Protein AF-A0A6J7D838-F1 (afdb_monomer_lite)

Foldseek 3Di:
DVQVVLCPLLPPQWRKDKDWDWDDPDPPDDTDIDIDIDTDDDWDPVCVVVVNPDDVVNVVSVVSSVVSCVVCVCVVVVD

Radius of gyration: 16.45 Å; chains: 1; bounding box: 36×21×45 Å

Organism: NCBI:txid449393

Secondary structure (DSSP, 8-state):
-HHHHHHHHSTTTS-EEEEEEEE-SSTTSPPEEEEEEEE-----HHHHHHT-SS-HHHHHHHHHHHHHHHHHHHHHH--

Structure (mmCIF, N/CA/C/O backbone):
data_AF-A0A6J7D838-F1
#
_entry.id   AF-A0A6J7D838-F1
#
loop_
_atom_site.group_PDB
_atom_site.id
_atom_site.type_symbol
_atom_site.label_atom_id
_atom_site.label_alt_id
_atom_site.label_comp_id
_atom_site.label_asym_id
_atom_site.label_entity_id
_atom_site.label_seq_id
_atom_site.pdbx_PDB_ins_code
_atom_site.Cartn_x
_atom_site.Cartn_y
_atom_site.Cartn_z
_atom_site.occupancy
_atom_site.B_iso_or_equiv
_atom_si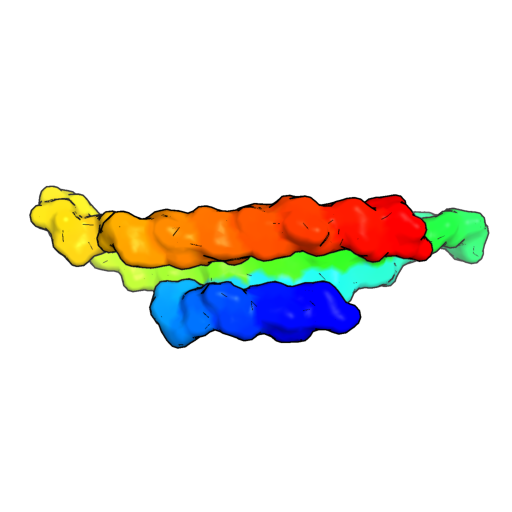te.auth_seq_id
_atom_site.auth_comp_id
_atom_site.auth_asym_id
_atom_site.auth_atom_id
_atom_site.pdbx_PDB_model_num
ATOM 1 N N . MET A 1 1 ? 1.548 0.346 -16.715 1.00 68.31 1 MET A N 1
ATOM 2 C CA . MET A 1 1 ? 0.184 -0.123 -16.366 1.00 68.31 1 MET A CA 1
ATOM 3 C C . MET A 1 1 ? 0.072 -0.499 -14.888 1.00 68.31 1 MET A C 1
ATOM 5 O O . MET A 1 1 ? -0.867 -0.052 -14.245 1.00 68.31 1 MET A O 1
ATOM 9 N N . LEU A 1 2 ? 1.071 -1.197 -14.326 1.00 78.81 2 LEU A N 1
ATOM 10 C CA . LEU A 1 2 ? 1.121 -1.613 -12.915 1.00 78.81 2 LEU A CA 1
ATOM 11 C C . LEU A 1 2 ? 0.808 -0.503 -11.891 1.00 78.81 2 LEU A C 1
ATOM 13 O O . LEU A 1 2 ? 0.030 -0.730 -10.975 1.00 78.81 2 LEU A O 1
ATOM 17 N N . ALA A 1 3 ? 1.362 0.705 -12.057 1.00 78.06 3 ALA A N 1
ATOM 18 C CA . ALA A 1 3 ? 1.119 1.816 -11.130 1.00 78.06 3 ALA A CA 1
ATOM 19 C C . ALA A 1 3 ? -0.366 2.225 -11.053 1.00 78.06 3 ALA A C 1
ATOM 21 O O . ALA A 1 3 ? -0.896 2.475 -9.973 1.00 78.06 3 ALA A O 1
ATOM 22 N N . THR A 1 4 ? -1.048 2.254 -12.201 1.00 79.56 4 THR A N 1
ATOM 23 C CA . THR A 1 4 ? -2.470 2.606 -12.299 1.00 79.56 4 THR A CA 1
ATOM 24 C C . THR A 1 4 ? -3.362 1.499 -11.743 1.00 79.56 4 THR A C 1
ATOM 26 O O . THR A 1 4 ? -4.331 1.792 -11.051 1.00 79.56 4 THR A O 1
ATOM 29 N N . GLU A 1 5 ? -3.024 0.233 -12.005 1.00 83.62 5 GLU A N 1
ATOM 30 C CA . GLU A 1 5 ? -3.744 -0.912 -11.436 1.00 83.62 5 GLU A CA 1
ATOM 31 C C . GLU A 1 5 ? -3.623 -0.935 -9.910 1.00 83.62 5 GLU A C 1
ATOM 33 O O . GLU A 1 5 ? -4.623 -1.086 -9.210 1.00 83.62 5 GLU A O 1
ATOM 38 N N . LEU A 1 6 ? -2.411 -0.710 -9.395 1.00 84.06 6 LEU A N 1
ATOM 39 C CA . LEU A 1 6 ? -2.123 -0.724 -7.966 1.00 84.06 6 LEU A CA 1
ATOM 40 C C . LEU A 1 6 ? -2.876 0.371 -7.202 1.00 84.06 6 LEU A C 1
ATOM 42 O O . LEU A 1 6 ? -3.368 0.112 -6.104 1.00 84.06 6 LEU A O 1
ATOM 46 N N . ALA A 1 7 ? -3.011 1.567 -7.783 1.00 81.25 7 ALA A N 1
ATOM 47 C CA . ALA A 1 7 ? -3.739 2.672 -7.161 1.00 81.25 7 ALA A CA 1
ATOM 48 C C . ALA A 1 7 ? -5.210 2.313 -6.857 1.00 81.25 7 ALA A C 1
ATOM 50 O O . ALA A 1 7 ? -5.784 2.820 -5.896 1.00 81.25 7 ALA A O 1
ATOM 51 N N . GLY A 1 8 ? -5.807 1.401 -7.634 1.00 82.38 8 GLY A N 1
ATOM 52 C CA . GLY A 1 8 ? -7.178 0.929 -7.432 1.00 82.38 8 GLY A CA 1
ATOM 53 C C . GLY A 1 8 ? -7.346 -0.159 -6.364 1.00 82.38 8 GLY A C 1
ATOM 54 O O . GLY A 1 8 ? -8.466 -0.383 -5.909 1.00 82.38 8 GLY A O 1
ATOM 55 N N . VAL A 1 9 ? -6.270 -0.828 -5.932 1.00 87.69 9 VAL A N 1
ATOM 56 C CA . VAL A 1 9 ? -6.353 -1.994 -5.025 1.00 87.69 9 VAL A CA 1
ATOM 57 C C . VAL A 1 9 ? -6.683 -1.589 -3.584 1.00 87.69 9 VAL A C 1
ATOM 59 O O . VAL A 1 9 ? -7.360 -2.327 -2.872 1.00 87.69 9 VAL A O 1
ATOM 62 N N . GLY A 1 10 ? -6.234 -0.410 -3.149 1.00 80.31 10 GLY A N 1
ATOM 63 C CA . GLY A 1 10 ? -6.479 0.096 -1.794 1.00 80.31 10 GLY A CA 1
ATOM 64 C C . GLY A 1 10 ? -7.933 0.513 -1.537 1.00 80.31 10 GLY A C 1
ATOM 65 O O . GLY A 1 10 ? -8.400 0.500 -0.401 1.00 80.31 10 GLY A O 1
ATOM 66 N N . GLY A 1 11 ? -8.708 0.834 -2.573 1.00 83.44 11 GLY A N 1
ATOM 67 C CA . GLY A 1 11 ? -10.078 1.323 -2.392 1.00 83.44 11 GLY A CA 1
ATOM 68 C C . GLY A 1 11 ? -10.164 2.608 -1.537 1.00 83.44 11 GLY A C 1
ATOM 69 O O . GLY A 1 11 ? -9.152 3.256 -1.274 1.00 83.44 11 GLY A O 1
ATOM 70 N N . PRO A 1 12 ? -11.370 3.006 -1.094 1.00 81.50 12 PRO A N 1
ATOM 71 C CA . PRO A 1 12 ? -11.577 4.293 -0.418 1.00 81.50 12 PRO A CA 1
ATOM 72 C C . PRO A 1 12 ? -10.964 4.360 0.989 1.00 81.50 12 PRO A C 1
ATOM 74 O O . PRO A 1 12 ? -10.590 5.436 1.443 1.00 81.50 12 PRO A O 1
ATOM 77 N N . ASP A 1 13 ? -10.840 3.214 1.662 1.00 83.38 13 ASP A N 1
ATOM 78 C CA . ASP A 1 13 ? -10.379 3.133 3.057 1.00 83.38 13 ASP A CA 1
ATOM 79 C C . ASP A 1 13 ? -8.852 3.043 3.187 1.00 83.38 13 ASP A C 1
ATOM 81 O O . ASP A 1 13 ? -8.324 3.116 4.291 1.00 83.38 13 ASP A O 1
ATOM 85 N N . LEU A 1 14 ? -8.131 2.861 2.075 1.00 87.44 14 LEU A N 1
ATOM 86 C CA . LEU A 1 14 ? -6.669 2.852 2.033 1.00 87.44 14 LEU A CA 1
ATOM 87 C C . LEU A 1 14 ? -6.212 3.675 0.819 1.00 87.44 14 LEU A C 1
ATOM 89 O O . LEU A 1 14 ? -5.953 3.104 -0.243 1.00 87.44 14 LEU A O 1
ATOM 93 N N . PRO A 1 15 ? -6.135 5.013 0.946 1.00 87.44 15 PRO A N 1
ATOM 94 C CA . PRO A 1 15 ? -5.743 5.877 -0.158 1.00 87.44 15 PRO A CA 1
ATOM 95 C C . PRO A 1 15 ? -4.271 5.631 -0.506 1.00 87.44 15 PRO A C 1
ATOM 97 O O . PRO A 1 15 ? -3.370 5.959 0.269 1.00 87.44 15 PRO A O 1
ATOM 100 N N . LEU A 1 16 ? -4.042 5.018 -1.668 1.00 90.50 16 LEU A N 1
ATOM 101 C CA . LEU A 1 16 ? -2.713 4.705 -2.180 1.00 90.50 16 LEU A CA 1
ATOM 102 C C . LEU A 1 16 ? -2.214 5.808 -3.110 1.00 90.50 16 LEU A C 1
ATOM 104 O O . LEU A 1 16 ? -2.827 6.114 -4.131 1.00 90.50 16 LEU A O 1
ATOM 108 N N . GLU A 1 17 ? -1.039 6.331 -2.794 1.00 89.12 17 GL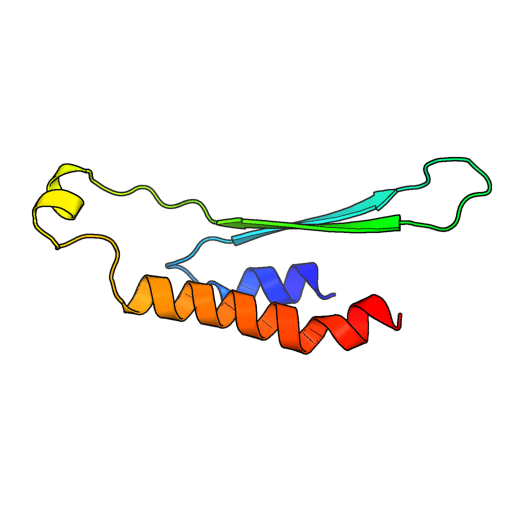U A N 1
ATOM 109 C CA . GLU A 1 17 ? -0.217 7.127 -3.689 1.00 89.12 17 GLU A CA 1
ATOM 110 C C . GLU A 1 17 ? 0.798 6.211 -4.369 1.00 89.12 17 GLU A C 1
ATOM 112 O O . GLU A 1 17 ? 1.630 5.573 -3.714 1.00 89.12 17 GLU A O 1
ATOM 117 N N . VAL A 1 18 ? 0.725 6.144 -5.698 1.00 89.62 18 VAL A N 1
ATOM 118 C CA . VAL A 1 18 ? 1.604 5.302 -6.508 1.00 89.62 18 VAL A CA 1
ATOM 119 C C . VAL A 1 18 ? 2.299 6.155 -7.556 1.00 89.62 18 VAL A C 1
ATOM 121 O O . VAL A 1 18 ? 1.646 6.840 -8.342 1.00 89.62 18 VAL A O 1
ATOM 124 N N . SER A 1 19 ? 3.626 6.093 -7.590 1.00 87.94 19 SER A N 1
ATOM 125 C CA . SER A 1 19 ? 4.440 6.769 -8.600 1.00 87.94 19 SER A CA 1
ATOM 126 C C . SER A 1 19 ? 5.474 5.808 -9.168 1.00 87.94 19 SER A C 1
ATOM 128 O O . SER A 1 19 ? 6.151 5.121 -8.404 1.00 87.94 19 SER A O 1
ATOM 130 N N . ALA A 1 20 ? 5.614 5.791 -10.490 1.00 86.94 20 ALA A N 1
ATOM 131 C CA . ALA A 1 20 ? 6.675 5.075 -11.186 1.00 86.94 20 ALA A CA 1
ATOM 132 C C . ALA A 1 20 ? 7.630 6.086 -11.825 1.00 86.94 20 ALA A C 1
ATOM 134 O O . ALA A 1 20 ? 7.174 7.089 -12.380 1.00 86.94 20 ALA A O 1
ATOM 135 N N . ILE A 1 21 ? 8.931 5.841 -11.711 1.00 86.19 21 ILE A N 1
ATOM 136 C CA . ILE A 1 21 ? 9.982 6.702 -12.254 1.00 86.19 21 ILE A CA 1
ATOM 137 C C . ILE A 1 21 ? 10.981 5.820 -12.989 1.00 86.19 21 ILE A C 1
ATOM 139 O O . ILE A 1 21 ? 11.526 4.899 -12.385 1.00 86.19 21 ILE A O 1
ATOM 143 N N . ASP A 1 22 ? 11.250 6.151 -14.248 1.00 85.25 22 ASP A N 1
ATOM 144 C CA . ASP A 1 22 ? 12.378 5.609 -14.999 1.00 85.25 22 ASP A CA 1
ATOM 145 C C . ASP A 1 22 ? 13.562 6.570 -14.876 1.00 85.25 22 ASP A C 1
ATOM 147 O O . ASP A 1 22 ? 13.444 7.764 -15.179 1.00 85.25 22 ASP A O 1
ATOM 151 N N . SER A 1 23 ? 14.698 6.070 -14.402 1.00 83.69 23 SER A N 1
ATOM 152 C CA . SER A 1 23 ? 15.931 6.842 -14.265 1.00 83.69 23 SER A CA 1
ATOM 153 C C . SER A 1 23 ? 17.059 6.266 -15.107 1.00 83.69 23 SER A C 1
ATOM 155 O O . SER A 1 23 ? 17.174 5.057 -15.274 1.00 83.69 23 SER A O 1
ATOM 157 N N . TYR A 1 24 ? 17.919 7.161 -15.597 1.00 85.50 24 TYR A N 1
ATOM 158 C CA . TYR A 1 24 ? 19.136 6.835 -16.336 1.00 85.50 24 TYR A CA 1
ATOM 159 C C . TYR A 1 24 ? 20.322 7.418 -15.562 1.00 85.50 24 TYR A C 1
ATOM 161 O O . TYR A 1 24 ? 20.558 8.628 -15.651 1.00 85.50 24 TYR A O 1
ATOM 169 N N . PRO A 1 25 ? 21.031 6.608 -14.756 1.00 79.38 25 PRO A N 1
ATOM 170 C CA . PRO A 1 25 ? 22.135 7.096 -13.929 1.00 79.38 25 PRO A CA 1
ATOM 171 C C . PRO A 1 25 ? 23.257 7.734 -14.766 1.00 79.38 25 PRO A C 1
ATOM 173 O O . PRO A 1 25 ? 23.835 8.747 -14.363 1.00 79.38 25 PRO A O 1
ATOM 176 N N . ALA A 1 26 ? 23.498 7.206 -15.970 1.00 84.75 26 ALA A N 1
ATOM 177 C CA . ALA A 1 26 ? 24.327 7.804 -17.010 1.00 84.75 26 ALA A CA 1
ATOM 178 C C . ALA A 1 26 ? 23.680 7.673 -18.402 1.00 84.75 26 ALA A C 1
ATOM 180 O O . ALA A 1 26 ? 22.789 6.858 -18.625 1.00 84.75 26 ALA A O 1
ATOM 181 N N . ALA A 1 27 ? 24.166 8.454 -19.376 1.00 79.00 27 ALA A N 1
ATOM 182 C CA . ALA A 1 27 ? 23.614 8.499 -20.739 1.00 79.00 27 ALA A CA 1
ATOM 183 C C . ALA A 1 27 ? 23.687 7.163 -21.507 1.00 79.00 27 ALA A C 1
ATOM 185 O O . ALA A 1 27 ? 23.003 6.999 -22.514 1.00 79.00 27 ALA A O 1
ATOM 186 N N . THR A 1 28 ? 24.533 6.235 -21.060 1.00 83.50 28 THR A N 1
ATOM 187 C CA . THR A 1 28 ? 24.716 4.905 -21.656 1.00 83.50 28 THR A CA 1
ATOM 188 C C . THR A 1 28 ? 24.177 3.774 -20.785 1.00 83.50 28 THR A C 1
ATOM 190 O O . THR A 1 28 ? 24.267 2.620 -21.200 1.00 83.50 28 THR A O 1
ATOM 193 N N . ASP A 1 29 ? 23.664 4.078 -19.590 1.00 81.88 29 ASP A N 1
ATOM 194 C CA . ASP A 1 29 ? 23.147 3.057 -18.682 1.00 81.88 29 ASP A CA 1
ATOM 195 C C . ASP A 1 29 ? 21.776 2.554 -19.130 1.00 81.88 29 ASP A C 1
ATOM 197 O O . ASP A 1 29 ? 21.007 3.247 -19.805 1.00 81.88 29 ASP A O 1
ATOM 201 N N . ALA A 1 30 ? 21.479 1.318 -18.734 1.00 79.88 30 ALA A N 1
ATOM 202 C CA . ALA A 1 30 ? 20.151 0.755 -18.889 1.00 79.88 30 ALA A CA 1
ATOM 203 C C . ALA A 1 30 ? 19.134 1.549 -18.041 1.00 79.88 30 ALA A C 1
ATOM 205 O O . ALA A 1 30 ? 19.496 2.064 -16.979 1.00 79.88 30 ALA A O 1
ATOM 206 N N . PRO A 1 31 ? 17.871 1.659 -18.491 1.00 80.94 31 PRO A N 1
ATOM 207 C CA . PRO A 1 31 ? 16.819 2.286 -17.702 1.00 80.94 31 PRO A CA 1
ATOM 208 C C . PRO A 1 31 ? 16.600 1.527 -16.391 1.00 80.94 31 PRO A C 1
ATOM 210 O O . PRO A 1 31 ? 16.407 0.312 -16.394 1.00 80.94 31 PRO A O 1
ATOM 213 N N . GLU A 1 32 ? 16.578 2.254 -15.279 1.00 85.69 32 GLU A N 1
ATOM 214 C CA . GLU A 1 32 ? 16.132 1.742 -13.987 1.00 85.69 32 GLU A CA 1
ATOM 215 C C . GLU A 1 32 ? 14.699 2.202 -13.731 1.00 85.69 32 GLU A C 1
ATOM 217 O O . GLU A 1 32 ? 14.446 3.394 -13.557 1.00 85.69 32 GLU A O 1
ATOM 222 N N . THR A 1 33 ? 13.758 1.263 -13.675 1.00 84.44 33 THR A N 1
ATOM 223 C CA . THR A 1 33 ? 12.378 1.559 -13.282 1.00 84.44 33 THR A CA 1
ATOM 224 C C . THR A 1 33 ? 12.227 1.395 -11.774 1.00 84.44 33 THR A C 1
ATOM 226 O O . THR A 1 33 ? 12.476 0.329 -11.214 1.00 84.44 33 THR A O 1
ATOM 229 N N . SER A 1 34 ? 11.760 2.440 -11.100 1.00 87.19 34 SER A N 1
ATOM 230 C CA . SER A 1 34 ? 11.461 2.435 -9.668 1.00 87.19 34 SER A CA 1
ATOM 231 C C . SER A 1 34 ? 9.972 2.671 -9.426 1.00 87.19 34 SER A C 1
ATOM 233 O O . SER A 1 34 ? 9.355 3.547 -10.034 1.00 87.19 34 SER A O 1
ATOM 235 N N . LEU A 1 35 ? 9.378 1.884 -8.526 1.00 87.94 35 LEU A N 1
ATOM 236 C CA . LEU A 1 35 ? 7.977 2.006 -8.123 1.00 87.94 35 LEU A CA 1
ATOM 237 C C . LEU A 1 35 ? 7.902 2.394 -6.646 1.00 87.94 35 LEU A C 1
ATOM 239 O O . LEU A 1 35 ? 8.380 1.669 -5.774 1.00 87.94 35 LEU A O 1
ATOM 243 N N . ARG A 1 36 ? 7.261 3.525 -6.355 1.00 89.31 36 ARG A N 1
ATOM 244 C CA . ARG A 1 36 ? 7.003 3.994 -4.992 1.00 89.31 36 ARG A CA 1
ATOM 245 C C . ARG A 1 36 ? 5.519 3.877 -4.684 1.00 89.31 36 ARG A C 1
ATOM 247 O O . ARG A 1 36 ? 4.684 4.352 -5.451 1.00 89.31 36 ARG A O 1
ATOM 254 N N . VAL A 1 37 ? 5.219 3.259 -3.546 1.00 90.12 37 VAL A N 1
ATOM 255 C CA . VAL A 1 37 ? 3.860 2.981 -3.073 1.00 90.12 37 VAL A CA 1
ATOM 256 C C . VAL A 1 37 ? 3.759 3.464 -1.637 1.00 90.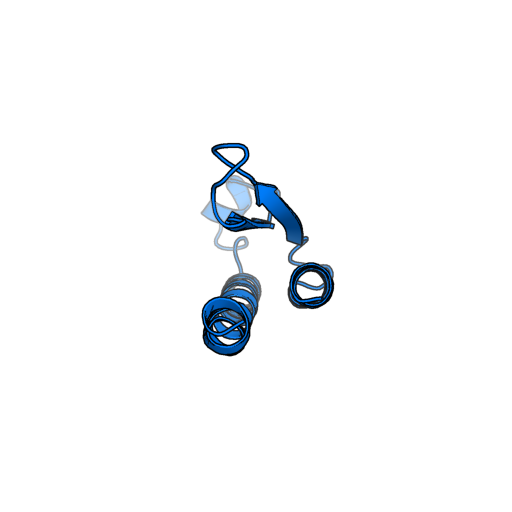12 37 VAL A C 1
ATOM 258 O O . VAL A 1 37 ? 4.507 2.997 -0.777 1.00 90.12 37 VAL A O 1
ATOM 261 N N . VAL A 1 38 ? 2.871 4.416 -1.374 1.00 91.50 38 VAL A N 1
ATOM 262 C CA . VAL A 1 38 ? 2.664 4.980 -0.037 1.00 91.50 38 VAL A CA 1
ATOM 263 C C . VAL A 1 38 ? 1.174 5.057 0.248 1.00 91.50 38 VAL A C 1
ATOM 265 O O . VAL A 1 38 ? 0.407 5.509 -0.589 1.00 91.50 38 VAL A O 1
ATOM 268 N N . ALA A 1 39 ? 0.766 4.639 1.442 1.00 90.12 39 ALA A N 1
ATOM 269 C CA . ALA A 1 39 ? -0.567 4.901 1.969 1.00 90.12 39 ALA A CA 1
ATOM 270 C C . ALA A 1 39 ? -0.435 5.786 3.208 1.00 90.12 39 ALA A C 1
ATOM 272 O O . ALA A 1 39 ? 0.460 5.561 4.026 1.00 90.12 39 ALA A O 1
ATOM 273 N N . SER A 1 40 ? -1.321 6.769 3.365 1.00 88.75 40 SER A N 1
ATOM 274 C CA . SER A 1 40 ? -1.364 7.605 4.567 1.00 88.75 40 SER A CA 1
ATOM 275 C C . SER A 1 40 ? -2.762 7.600 5.178 1.00 88.75 40 SER A C 1
ATOM 277 O O . SER A 1 40 ? -3.763 7.752 4.484 1.00 88.75 40 SER A O 1
ATOM 279 N N . LEU A 1 41 ? -2.827 7.385 6.492 1.00 88.25 41 LEU A N 1
ATOM 280 C CA . LEU A 1 41 ? -4.069 7.313 7.257 1.00 88.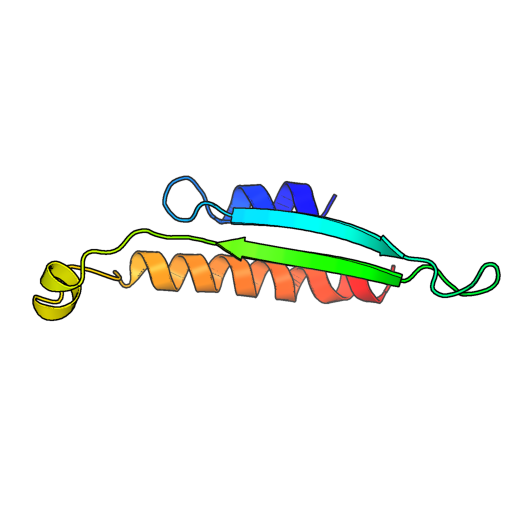25 41 LEU A CA 1
ATOM 281 C C . LEU A 1 41 ? -3.938 8.177 8.504 1.00 88.25 41 LEU A C 1
ATOM 283 O O . LEU A 1 41 ? -2.951 8.086 9.234 1.00 88.25 41 LEU A O 1
ATOM 287 N N . SER A 1 42 ? -4.947 9.008 8.748 1.00 87.75 42 SER A N 1
ATOM 288 C CA . SER A 1 42 ? -5.032 9.809 9.967 1.00 87.75 42 SER A CA 1
ATOM 289 C C . SER A 1 42 ? -5.776 9.016 11.031 1.00 87.75 42 SER A C 1
ATOM 291 O O . SER A 1 42 ? -6.961 8.742 10.871 1.00 87.75 42 SER A O 1
ATOM 293 N N . LEU A 1 43 ? -5.080 8.657 12.109 1.00 88.44 43 LEU A N 1
ATOM 294 C CA . LEU A 1 43 ? -5.615 7.830 13.190 1.00 88.44 43 LEU A CA 1
ATOM 295 C C . LEU A 1 43 ? -5.591 8.593 14.518 1.00 88.44 43 LEU A C 1
ATOM 297 O O . LEU A 1 43 ? -4.640 9.322 14.814 1.00 88.44 43 LEU A O 1
ATOM 301 N N . SER A 1 44 ? -6.617 8.409 15.349 1.00 89.94 44 SER A N 1
ATOM 302 C CA . SER A 1 44 ? -6.660 9.020 16.680 1.00 89.94 44 SER A CA 1
ATOM 303 C C . SER A 1 44 ? -5.886 8.179 17.693 1.00 89.94 44 SER A C 1
ATOM 305 O O . SER A 1 44 ? -6.242 7.034 17.966 1.00 89.94 44 SER A O 1
ATOM 307 N N . LEU A 1 45 ? -4.877 8.768 18.345 1.00 89.00 45 LEU A N 1
ATOM 308 C CA . LEU A 1 45 ? -4.133 8.091 19.417 1.00 89.00 45 LEU A CA 1
ATOM 309 C C . LEU A 1 45 ? -5.035 7.680 20.596 1.00 89.00 45 LEU A C 1
ATOM 311 O O . LEU A 1 45 ? -4.779 6.667 21.249 1.00 89.00 45 LEU A O 1
ATOM 315 N N . LEU A 1 46 ? -6.104 8.441 20.862 1.00 92.88 46 LEU A N 1
ATOM 316 C CA . LEU A 1 46 ? -7.082 8.102 21.899 1.00 92.88 46 LEU A CA 1
ATOM 317 C C . LEU A 1 46 ? -7.888 6.855 21.518 1.00 92.88 46 LEU A C 1
ATOM 319 O O . LEU A 1 46 ? -8.116 5.998 22.372 1.00 92.88 46 LEU A O 1
ATOM 323 N N . ASN A 1 47 ? -8.258 6.717 20.243 1.00 88.50 47 ASN A N 1
ATOM 324 C CA . ASN A 1 47 ? -8.978 5.543 19.751 1.00 88.50 47 ASN A CA 1
ATOM 325 C C . ASN A 1 47 ? -8.070 4.313 19.667 1.00 88.50 47 ASN A C 1
ATOM 327 O O . ASN A 1 47 ? -8.517 3.224 20.015 1.00 88.50 47 ASN A O 1
ATOM 331 N N . ILE A 1 48 ? -6.792 4.483 19.296 1.00 87.50 48 ILE A N 1
ATOM 332 C CA . ILE A 1 48 ? -5.787 3.404 19.352 1.00 87.50 48 ILE A CA 1
ATOM 333 C C . ILE A 1 48 ? -5.693 2.867 20.778 1.00 87.50 48 ILE A C 1
ATOM 335 O O . ILE A 1 48 ? -5.766 1.661 20.998 1.00 87.50 48 ILE A O 1
ATOM 339 N N . ARG A 1 49 ? -5.599 3.760 21.771 1.00 86.00 49 ARG A N 1
ATOM 340 C CA . ARG A 1 49 ? -5.570 3.364 23.184 1.00 86.00 49 ARG A CA 1
ATOM 341 C C . ARG A 1 49 ? -6.857 2.669 23.633 1.00 86.00 49 ARG A C 1
ATOM 343 O O . ARG A 1 49 ? -6.792 1.803 24.499 1.00 86.00 49 ARG A O 1
ATOM 350 N N . ALA A 1 50 ? -8.000 3.042 23.068 1.00 89.69 50 ALA A N 1
ATOM 351 C CA . ALA A 1 50 ? -9.276 2.381 23.323 1.00 89.69 50 ALA A CA 1
ATOM 352 C C . ALA A 1 50 ? -9.444 1.050 22.560 1.00 89.69 50 ALA A C 1
ATOM 354 O O . ALA A 1 50 ? -10.419 0.349 22.808 1.00 89.69 50 ALA A O 1
ATOM 355 N N . GLY A 1 51 ? -8.522 0.694 21.654 1.00 84.06 51 GLY A N 1
ATOM 356 C CA . GLY A 1 51 ? -8.620 -0.496 20.801 1.00 84.06 51 GLY A CA 1
ATOM 357 C C . GLY A 1 51 ? -9.626 -0.367 19.651 1.00 84.06 51 GLY A C 1
ATOM 358 O O . GLY A 1 51 ? -9.990 -1.370 19.049 1.00 84.06 51 GLY A O 1
ATOM 359 N N . ASN A 1 52 ? -10.074 0.853 19.348 1.00 85.19 52 ASN A N 1
ATOM 360 C CA . ASN A 1 52 ? -11.108 1.139 18.346 1.00 85.19 52 ASN A CA 1
ATOM 361 C C . ASN A 1 52 ? -10.531 1.632 17.010 1.00 85.19 52 ASN A C 1
ATOM 363 O O . ASN A 1 52 ? -11.275 2.061 16.135 1.00 85.19 52 ASN A O 1
ATOM 367 N N . GLU A 1 53 ? -9.209 1.627 16.872 1.00 83.88 53 GLU A N 1
ATOM 368 C CA . GLU A 1 53 ? -8.480 2.151 15.721 1.00 83.88 53 GLU A CA 1
ATOM 369 C C . GLU A 1 53 ? -7.524 1.074 15.202 1.00 83.88 53 GLU A C 1
ATOM 371 O O . GLU A 1 53 ? -7.061 0.245 15.985 1.00 83.88 53 GLU A O 1
ATOM 376 N N . VAL A 1 54 ? -7.200 1.108 13.905 1.00 80.44 54 VAL A N 1
ATOM 377 C CA . VAL A 1 54 ? -6.471 0.033 13.200 1.00 80.44 54 VAL A CA 1
ATOM 378 C C . VAL A 1 54 ? -7.247 -1.286 13.247 1.00 80.44 54 VAL A C 1
ATOM 380 O O . VAL A 1 54 ? -6.945 -2.208 14.003 1.00 80.44 54 VAL A O 1
ATOM 383 N N . THR A 1 55 ? -8.279 -1.378 12.414 1.00 83.62 55 THR A N 1
ATOM 384 C CA . THR A 1 55 ? -9.089 -2.592 12.296 1.00 83.62 55 THR A CA 1
ATOM 385 C C . THR A 1 55 ? -8.323 -3.709 11.587 1.00 83.62 55 THR A C 1
ATOM 387 O O . THR A 1 55 ? -7.418 -3.464 10.786 1.00 83.62 55 THR A O 1
ATOM 390 N N . CYS A 1 56 ? -8.721 -4.960 11.838 1.00 87.94 56 CYS A N 1
ATOM 391 C CA . CYS A 1 56 ? -8.205 -6.096 11.067 1.00 87.94 56 CYS A CA 1
ATOM 392 C C . CYS A 1 56 ? -8.484 -5.920 9.566 1.00 87.94 56 CYS A C 1
ATOM 394 O O . CYS A 1 56 ? -7.616 -6.208 8.757 1.00 87.94 56 CYS A O 1
ATOM 396 N N . GLU A 1 57 ? -9.629 -5.334 9.203 1.00 88.44 57 GLU A N 1
ATOM 397 C CA . GLU A 1 57 ? -9.993 -5.045 7.810 1.00 88.44 57 GLU A CA 1
ATOM 398 C C . GLU A 1 57 ? -8.980 -4.129 7.109 1.00 88.44 57 GLU A C 1
ATOM 400 O O . GLU A 1 57 ? -8.640 -4.347 5.944 1.00 88.44 57 GLU A O 1
ATOM 405 N N . LEU A 1 58 ? -8.459 -3.121 7.819 1.00 88.12 58 LEU A N 1
ATOM 406 C CA . LEU A 1 58 ? -7.417 -2.244 7.292 1.00 88.12 58 LEU A CA 1
ATOM 407 C C . LEU A 1 58 ? -6.115 -3.018 7.043 1.00 88.12 58 LEU A C 1
ATOM 409 O O . LEU A 1 58 ? -5.482 -2.856 5.999 1.00 88.12 58 LEU A O 1
ATOM 413 N N . LEU A 1 59 ? -5.726 -3.883 7.981 1.00 89.75 59 LEU A N 1
ATOM 414 C CA . LEU A 1 59 ? -4.528 -4.717 7.850 1.00 89.75 59 LEU A CA 1
ATOM 415 C C . LEU A 1 59 ? -4.674 -5.754 6.728 1.00 89.75 59 LEU A C 1
ATOM 417 O O . LEU A 1 59 ? -3.740 -5.946 5.949 1.00 89.75 59 LEU A O 1
ATOM 421 N N . ASP A 1 60 ? -5.849 -6.367 6.593 1.00 92.12 60 ASP A N 1
ATOM 422 C CA . ASP A 1 60 ? -6.176 -7.305 5.515 1.00 92.12 60 ASP A CA 1
ATOM 423 C C . ASP A 1 60 ? -6.102 -6.628 4.146 1.00 92.12 60 ASP A C 1
ATOM 425 O O . ASP A 1 60 ? -5.635 -7.215 3.166 1.00 92.12 60 ASP A O 1
ATOM 429 N N . ARG A 1 61 ? -6.500 -5.358 4.077 1.00 90.38 61 ARG A N 1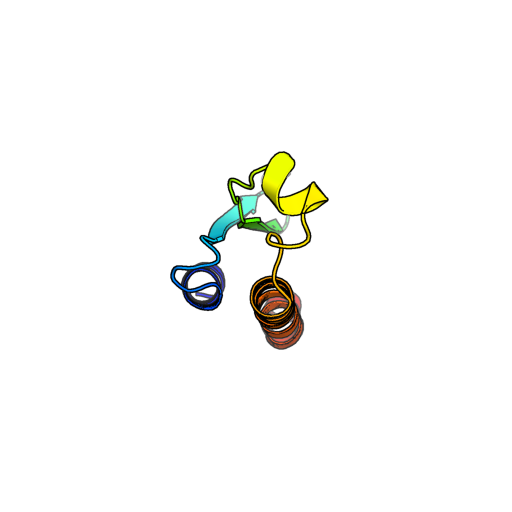
ATOM 430 C CA . ARG A 1 61 ? -6.398 -4.553 2.863 1.00 90.38 61 ARG A CA 1
ATOM 431 C C . ARG A 1 61 ? -4.954 -4.204 2.520 1.00 90.38 61 ARG A C 1
ATOM 433 O O . ARG A 1 61 ? -4.555 -4.390 1.371 1.00 90.38 61 ARG A O 1
ATOM 440 N N . CYS A 1 62 ? -4.146 -3.799 3.502 1.00 91.31 62 CYS A N 1
ATOM 441 C CA . CYS A 1 62 ? -2.698 -3.644 3.320 1.00 91.31 62 CYS A CA 1
ATOM 442 C C . CYS A 1 62 ? -2.063 -4.944 2.802 1.00 91.31 62 CYS A C 1
ATOM 444 O O . CYS A 1 62 ? -1.289 -4.922 1.844 1.00 91.31 62 CYS A O 1
ATOM 446 N N . LEU A 1 63 ? -2.447 -6.089 3.374 1.00 92.44 63 LEU A N 1
ATOM 447 C CA . LEU A 1 63 ? -1.996 -7.404 2.924 1.00 92.44 63 LEU A CA 1
ATOM 448 C C . LEU A 1 63 ? -2.446 -7.713 1.488 1.00 92.44 63 LEU A C 1
ATOM 450 O O . LEU A 1 63 ? -1.673 -8.283 0.717 1.00 92.44 63 LEU A O 1
ATOM 454 N N . GLY A 1 64 ? -3.666 -7.331 1.109 1.00 92.31 64 GLY A N 1
ATOM 455 C CA . GLY A 1 64 ? -4.169 -7.440 -0.261 1.00 92.31 64 GLY A CA 1
ATOM 456 C C . GLY A 1 64 ? -3.290 -6.690 -1.262 1.00 92.31 64 GLY A C 1
ATOM 457 O O . GLY A 1 64 ? -2.891 -7.263 -2.277 1.00 92.31 64 GLY A O 1
ATOM 458 N N . VAL A 1 65 ? -2.901 -5.455 -0.933 1.00 91.69 65 VAL A N 1
ATOM 459 C CA . VAL A 1 65 ? -1.971 -4.651 -1.743 1.00 91.69 65 VAL A CA 1
ATOM 460 C C . VAL A 1 65 ? -0.601 -5.329 -1.841 1.00 91.69 65 VAL A C 1
ATOM 462 O O . VAL A 1 65 ? -0.065 -5.468 -2.941 1.00 91.69 65 VAL A O 1
ATOM 465 N N . SER A 1 66 ? -0.046 -5.819 -0.726 1.00 92.00 66 SER A N 1
ATOM 466 C CA . SER A 1 66 ? 1.241 -6.534 -0.732 1.00 92.00 66 SER A CA 1
ATOM 467 C C . SER A 1 66 ? 1.201 -7.807 -1.580 1.00 92.00 66 SER A C 1
ATOM 469 O O . SER A 1 66 ? 2.132 -8.079 -2.335 1.00 92.00 66 SER A O 1
ATOM 471 N N . ARG A 1 67 ? 0.118 -8.587 -1.496 1.00 94.25 67 ARG A N 1
ATOM 472 C CA . ARG A 1 67 ? -0.063 -9.802 -2.306 1.00 94.25 67 ARG A CA 1
ATOM 473 C C . ARG A 1 67 ? -0.210 -9.485 -3.787 1.00 94.25 67 ARG A C 1
ATOM 475 O O . ARG A 1 67 ? 0.358 -10.201 -4.605 1.00 94.25 67 ARG A O 1
ATOM 482 N N . PHE A 1 68 ? -0.933 -8.420 -4.127 1.00 91.00 68 PHE A N 1
ATOM 483 C CA . PHE A 1 68 ? -1.046 -7.959 -5.507 1.00 91.00 68 PHE A CA 1
ATOM 484 C C . PHE A 1 68 ? 0.326 -7.574 -6.078 1.00 91.00 68 PHE A C 1
ATOM 486 O O . PHE A 1 68 ? 0.683 -8.034 -7.161 1.00 91.00 68 PHE A O 1
ATOM 493 N N . LEU A 1 69 ? 1.125 -6.810 -5.320 1.00 89.38 69 LEU A N 1
ATOM 494 C CA . LEU A 1 69 ? 2.495 -6.456 -5.705 1.00 89.38 69 LEU A CA 1
ATOM 495 C C . LEU A 1 69 ? 3.364 -7.693 -5.936 1.00 89.38 69 LEU A C 1
ATOM 497 O O . LEU A 1 69 ? 4.017 -7.795 -6.969 1.00 89.38 69 LEU A O 1
ATOM 501 N N . LEU A 1 70 ? 3.338 -8.652 -5.008 1.00 90.62 70 LEU A N 1
ATOM 502 C CA . LEU A 1 70 ? 4.099 -9.896 -5.140 1.00 90.62 70 LEU A CA 1
ATOM 503 C C . LEU A 1 70 ? 3.655 -10.726 -6.351 1.00 90.62 70 LEU A C 1
AT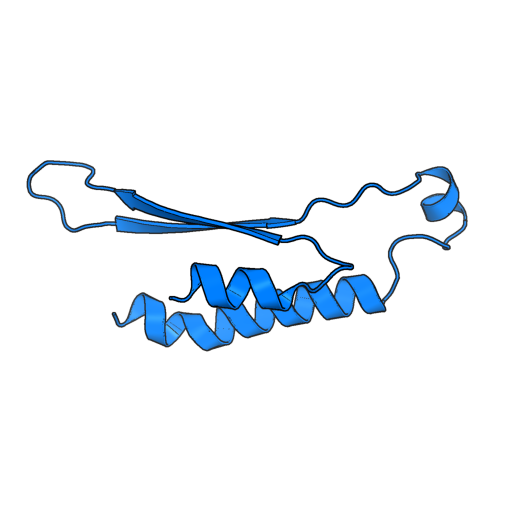OM 505 O O . LEU A 1 70 ? 4.498 -11.304 -7.029 1.00 90.62 70 LEU A O 1
ATOM 509 N N . GLY A 1 71 ? 2.355 -10.765 -6.650 1.00 91.19 71 GLY A N 1
ATOM 510 C CA . GLY A 1 71 ? 1.829 -11.468 -7.821 1.00 91.19 71 GLY A CA 1
ATOM 511 C C . GLY A 1 71 ? 2.242 -10.837 -9.152 1.00 91.19 71 GLY A C 1
ATOM 512 O O . GLY A 1 71 ? 2.355 -11.545 -10.146 1.00 91.19 71 GLY A O 1
ATOM 513 N N . LYS A 1 72 ? 2.491 -9.523 -9.169 1.00 88.50 72 LYS A N 1
ATOM 514 C CA . LYS A 1 72 ? 2.945 -8.770 -10.348 1.00 88.50 72 LYS A CA 1
ATOM 515 C C . LYS A 1 72 ? 4.462 -8.608 -10.438 1.00 88.50 72 LYS A C 1
ATOM 517 O O . LYS A 1 72 ? 4.952 -8.120 -11.450 1.00 88.50 72 LYS A O 1
ATOM 522 N N . ALA A 1 73 ? 5.199 -9.016 -9.407 1.00 87.06 73 ALA A N 1
ATOM 523 C CA . ALA A 1 73 ? 6.652 -8.913 -9.378 1.00 87.06 73 ALA A CA 1
ATOM 524 C C . ALA A 1 73 ? 7.348 -9.679 -10.522 1.00 87.06 73 ALA A C 1
ATOM 526 O O . ALA A 1 73 ? 8.254 -9.092 -11.102 1.00 87.06 73 ALA A O 1
ATOM 527 N N . PRO A 1 74 ? 6.947 -10.912 -10.906 1.00 86.12 74 PRO A N 1
ATOM 528 C CA . PRO A 1 74 ? 7.576 -11.613 -12.029 1.00 86.12 74 PRO A CA 1
ATOM 529 C C . PRO A 1 74 ? 7.398 -10.850 -13.344 1.00 86.12 74 PRO A C 1
ATOM 531 O O . PRO A 1 74 ? 8.376 -10.533 -14.002 1.00 86.12 74 PRO A O 1
ATOM 534 N N . ASP A 1 75 ? 6.164 -10.426 -13.647 1.00 85.81 75 ASP A N 1
ATOM 535 C CA . ASP A 1 75 ? 5.845 -9.636 -14.845 1.00 85.81 75 ASP A CA 1
ATOM 536 C C . ASP A 1 75 ? 6.635 -8.318 -14.922 1.00 85.81 75 ASP A C 1
ATOM 538 O O . ASP A 1 75 ? 6.790 -7.761 -16.002 1.00 85.81 75 ASP A O 1
ATOM 542 N N . TRP A 1 76 ? 7.071 -7.777 -13.781 1.00 79.94 76 TRP A N 1
ATOM 543 C CA . TRP A 1 76 ? 7.815 -6.520 -13.708 1.00 79.94 76 TRP A CA 1
ATOM 544 C C . TRP A 1 76 ? 9.336 -6.708 -13.699 1.00 79.94 76 TRP A C 1
ATOM 546 O O . TRP A 1 76 ? 10.044 -5.842 -14.195 1.00 79.94 76 TRP A O 1
ATOM 556 N N . LEU A 1 77 ? 9.835 -7.812 -13.137 1.00 78.81 77 LEU A N 1
ATOM 557 C CA . LEU A 1 77 ? 11.264 -8.139 -13.099 1.00 78.81 77 LEU A CA 1
ATOM 558 C C . LEU A 1 77 ? 11.747 -8.821 -14.386 1.00 78.81 77 LEU A C 1
ATOM 560 O O . LEU A 1 77 ? 12.924 -8.707 -14.716 1.00 78.81 77 LEU A O 1
ATOM 564 N N . ASP A 1 78 ? 10.855 -9.527 -15.083 1.00 77.38 78 ASP A N 1
ATOM 565 C CA . ASP A 1 78 ? 11.146 -10.218 -16.344 1.00 77.38 78 ASP A CA 1
ATOM 566 C C . ASP A 1 78 ? 10.847 -9.352 -17.590 1.00 77.38 78 ASP A C 1
ATOM 568 O O . ASP A 1 78 ? 11.052 -9.812 -18.717 1.00 77.38 78 ASP A O 1
ATOM 572 N N . ALA A 1 79 ? 10.340 -8.125 -17.401 1.00 63.69 79 ALA A N 1
ATOM 573 C CA . ALA A 1 79 ? 10.059 -7.143 -18.457 1.00 63.69 79 ALA A CA 1
ATOM 574 C C . ALA A 1 79 ? 11.266 -6.245 -18.754 1.00 63.69 79 ALA A C 1
ATOM 576 O O . ALA A 1 79 ? 11.451 -5.922 -19.951 1.00 63.69 79 ALA A O 1
#

Sequence (79 aa):
MLATELAGVGGPDLPLEVSAIDSYPAATDAPETSLRVVASLSLSLLNIRAGNEVTCELLDRCLGVSRFLLGKAPDWLDA

pLDDT: mean 85.85, std 5.21, range [63.69, 94.25]